Protein AF-A0A504BWY2-F1 (afdb_monomer_lite)

pLDDT: mean 79.64, std 11.47, range [38.09, 90.75]

Structure (mmCIF, N/CA/C/O backbone):
data_AF-A0A504BWY2-F1
#
_entry.id   AF-A0A504BWY2-F1
#
loop_
_atom_site.group_PDB
_atom_site.id
_atom_site.type_symbol
_atom_site.label_atom_id
_atom_site.label_alt_id
_atom_site.label_comp_id
_atom_site.label_asym_id
_atom_site.label_entity_id
_atom_site.label_seq_id
_atom_site.pdbx_PDB_ins_code
_atom_site.Cartn_x
_atom_site.Cartn_y
_atom_site.Cartn_z
_atom_site.occupancy
_atom_site.B_iso_or_equiv
_atom_site.auth_seq_id
_atom_site.auth_comp_id
_atom_site.auth_asym_id
_atom_site.auth_atom_id
_atom_site.pdbx_PDB_model_num
ATOM 1 N N . MET A 1 1 ? -5.655 -5.924 17.442 1.00 57.69 1 MET A N 1
ATOM 2 C CA . MET A 1 1 ? -5.198 -6.357 16.114 1.00 57.69 1 MET A CA 1
ATOM 3 C C . MET A 1 1 ? -6.418 -6.807 15.338 1.00 57.69 1 MET A C 1
ATOM 5 O O . MET A 1 1 ? -6.965 -7.880 15.589 1.00 57.69 1 MET A O 1
ATOM 9 N N . SER A 1 2 ? -6.963 -5.875 14.566 1.00 61.28 2 SER A N 1
ATOM 10 C CA . SER A 1 2 ? -8.122 -6.093 13.716 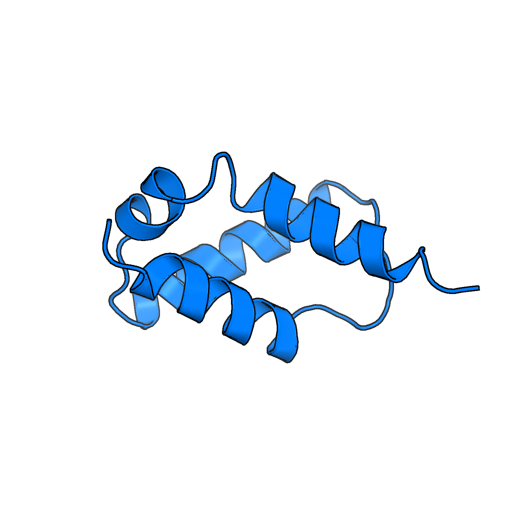1.00 61.28 2 SER A CA 1
ATOM 11 C C . SER A 1 2 ? -7.568 -6.426 12.335 1.00 61.28 2 SER A C 1
ATOM 13 O O . SER A 1 2 ? -7.054 -5.534 11.673 1.00 61.28 2 SER A O 1
ATOM 15 N N . LYS A 1 3 ? -7.726 -7.675 11.872 1.00 76.19 3 LYS A N 1
ATOM 16 C CA . LYS A 1 3 ? -7.181 -8.189 10.590 1.00 76.19 3 LYS A CA 1
ATOM 17 C C . LYS A 1 3 ? -7.641 -7.435 9.328 1.00 76.19 3 LYS A C 1
ATOM 19 O O . LYS A 1 3 ? -7.319 -7.817 8.209 1.00 76.19 3 LYS A O 1
ATOM 24 N N . ARG A 1 4 ? -8.456 -6.393 9.499 1.00 82.75 4 ARG A N 1
ATOM 25 C CA . ARG A 1 4 ? -8.988 -5.537 8.440 1.00 82.75 4 ARG A CA 1
ATOM 26 C C . ARG A 1 4 ? -7.872 -4.825 7.677 1.00 82.75 4 ARG A C 1
ATOM 28 O O . ARG A 1 4 ? -7.983 -4.722 6.463 1.00 82.75 4 ARG A O 1
ATOM 35 N N . GLY A 1 5 ? -6.818 -4.381 8.369 1.00 81.31 5 GLY A N 1
ATOM 36 C CA . GLY A 1 5 ? -5.681 -3.697 7.749 1.00 81.31 5 GLY A CA 1
ATOM 37 C C . GLY A 1 5 ? -4.917 -4.595 6.776 1.00 81.31 5 GLY A C 1
ATOM 38 O O . GLY A 1 5 ? -4.719 -4.214 5.625 1.00 81.31 5 GLY A O 1
ATOM 39 N N . ILE A 1 6 ? -4.561 -5.810 7.211 1.00 81.69 6 ILE A N 1
ATOM 40 C CA . ILE A 1 6 ? -3.864 -6.787 6.360 1.00 81.69 6 ILE A CA 1
ATOM 41 C C . ILE A 1 6 ? -4.745 -7.250 5.199 1.00 81.69 6 ILE A C 1
ATOM 43 O O . ILE A 1 6 ? -4.276 -7.247 4.067 1.00 81.69 6 ILE A O 1
ATOM 47 N N . ASN A 1 7 ? -6.009 -7.614 5.450 1.00 85.38 7 ASN A N 1
ATOM 48 C CA . ASN A 1 7 ? -6.897 -8.088 4.382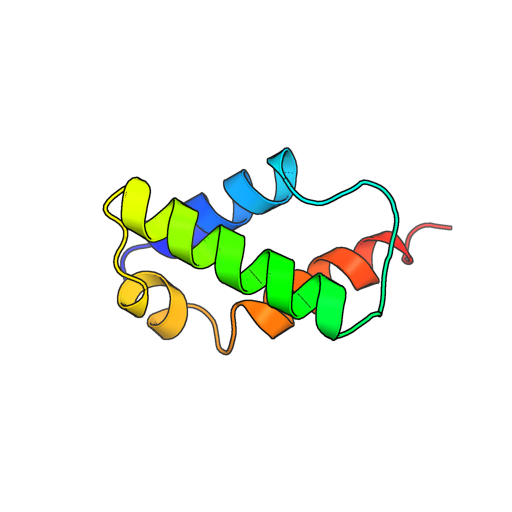 1.00 85.38 7 ASN A CA 1
ATOM 49 C C . ASN A 1 7 ? -7.075 -7.030 3.285 1.00 85.38 7 ASN A C 1
ATOM 51 O O . ASN A 1 7 ? -7.022 -7.352 2.105 1.00 85.38 7 ASN A O 1
ATOM 55 N N . PHE A 1 8 ? -7.232 -5.762 3.676 1.00 88.38 8 PHE A N 1
ATOM 56 C CA . PHE A 1 8 ? -7.300 -4.664 2.719 1.00 88.38 8 PHE A CA 1
ATOM 57 C C . PHE A 1 8 ? -6.001 -4.507 1.929 1.00 88.38 8 PHE A C 1
ATOM 59 O O . PHE A 1 8 ? -6.052 -4.286 0.725 1.00 88.38 8 PHE A O 1
ATOM 66 N N . LEU A 1 9 ? -4.844 -4.591 2.592 1.00 86.19 9 LEU A N 1
ATOM 67 C CA . LEU A 1 9 ? -3.555 -4.453 1.919 1.00 86.19 9 LEU A CA 1
ATOM 68 C C . LEU A 1 9 ? -3.335 -5.582 0.902 1.00 86.19 9 LEU A C 1
ATOM 70 O O . LEU A 1 9 ? -2.868 -5.306 -0.197 1.00 86.19 9 LEU A O 1
ATOM 74 N N . ASP A 1 10 ? -3.706 -6.817 1.244 1.00 86.06 10 ASP A N 1
ATOM 75 C CA . ASP A 1 10 ? -3.609 -7.985 0.360 1.00 86.06 10 ASP A CA 1
ATOM 76 C C . ASP A 1 10 ? -4.504 -7.835 -0.885 1.00 86.06 10 ASP A C 1
ATOM 78 O O . ASP A 1 10 ? -4.027 -7.940 -2.016 1.00 86.06 10 ASP A O 1
ATOM 82 N N . GLU A 1 11 ? -5.776 -7.466 -0.691 1.00 88.75 11 GLU A N 1
ATOM 83 C CA . GLU A 1 11 ? -6.714 -7.171 -1.786 1.00 88.75 11 GLU A CA 1
ATOM 84 C C . GLU A 1 11 ? -6.225 -6.001 -2.653 1.00 88.75 11 GLU A C 1
ATOM 86 O O . GLU A 1 11 ? -6.205 -6.088 -3.882 1.00 88.75 11 GLU A O 1
ATOM 91 N N . TRP A 1 12 ? -5.765 -4.916 -2.023 1.00 90.62 12 TRP A N 1
ATOM 92 C CA . TRP A 1 12 ? -5.256 -3.748 -2.734 1.00 90.62 12 TRP A CA 1
ATOM 93 C C . TRP A 1 12 ? -4.038 -4.101 -3.586 1.00 90.62 12 TRP A C 1
ATOM 95 O O . TRP A 1 12 ? -3.958 -3.670 -4.736 1.00 90.62 12 TRP A O 1
ATOM 105 N N . MET A 1 13 ? -3.108 -4.895 -3.053 1.00 87.12 13 MET A N 1
ATOM 106 C CA . MET A 1 13 ? -1.926 -5.333 -3.786 1.00 87.12 13 MET A CA 1
ATOM 107 C C . MET A 1 13 ? -2.294 -6.205 -4.990 1.00 87.12 13 MET A C 1
ATOM 109 O O . MET A 1 13 ? -1.777 -5.964 -6.076 1.00 87.12 13 MET A O 1
ATOM 113 N N . ALA A 1 14 ? -3.221 -7.153 -4.836 1.00 86.75 14 ALA A N 1
ATOM 114 C CA . ALA A 1 14 ? -3.667 -8.011 -5.935 1.00 86.75 14 ALA A CA 1
ATOM 115 C C . ALA A 1 14 ? -4.312 -7.229 -7.096 1.00 86.75 14 ALA A C 1
ATOM 117 O O . ALA A 1 14 ? -4.212 -7.642 -8.248 1.00 86.75 14 ALA A O 1
ATOM 118 N N . GLU A 1 15 ? -4.966 -6.101 -6.807 1.00 87.56 15 GLU A N 1
ATOM 119 C CA . GLU A 1 15 ? -5.629 -5.272 -7.821 1.00 87.56 15 GLU A CA 1
ATOM 120 C C . GLU A 1 15 ? -4.747 -4.149 -8.394 1.00 87.56 15 GLU A C 1
ATOM 122 O O . GLU A 1 15 ? -4.997 -3.683 -9.507 1.00 87.56 15 GLU A O 1
ATOM 127 N N . ASN A 1 16 ? -3.762 -3.658 -7.630 1.00 87.12 16 ASN A N 1
ATOM 128 C CA . ASN A 1 16 ? -3.027 -2.429 -7.958 1.00 87.12 16 ASN A CA 1
ATOM 129 C C . ASN A 1 16 ? -1.532 -2.637 -8.213 1.00 87.12 16 ASN A C 1
ATOM 131 O O . ASN A 1 16 ? -0.902 -1.727 -8.765 1.00 87.12 16 ASN A O 1
ATOM 135 N N . LEU A 1 17 ? -0.941 -3.767 -7.807 1.00 83.38 17 LEU A N 1
ATOM 136 C CA . LEU A 1 17 ? 0.450 -4.042 -8.151 1.00 83.38 17 LEU A CA 1
ATOM 137 C C . LEU A 1 17 ? 0.564 -4.328 -9.653 1.00 83.38 17 LEU A C 1
ATOM 139 O O . LEU A 1 17 ? -0.254 -5.059 -10.210 1.00 83.38 17 LEU A O 1
ATOM 143 N N . PRO A 1 18 ? 1.557 -3.736 -10.333 1.00 77.69 18 PRO A N 1
ATOM 144 C CA . PRO A 1 18 ? 1.806 -4.044 -11.728 1.00 77.69 18 PRO A CA 1
ATOM 145 C C . PRO A 1 18 ? 2.395 -5.457 -11.862 1.00 77.69 18 PRO A C 1
ATOM 147 O O . PRO A 1 18 ? 3.278 -5.828 -11.096 1.00 77.69 18 PRO A O 1
ATOM 150 N N . ASP A 1 19 ? 1.990 -6.196 -12.900 1.00 72.62 19 ASP A N 1
ATOM 151 C CA . ASP A 1 19 ? 2.540 -7.529 -13.230 1.00 72.62 19 ASP A CA 1
ATOM 152 C C . ASP A 1 19 ? 4.055 -7.504 -13.539 1.00 72.62 19 ASP A C 1
ATOM 154 O O . ASP A 1 19 ? 4.721 -8.537 -13.624 1.00 72.62 19 ASP A O 1
ATOM 158 N N . THR A 1 20 ? 4.622 -6.315 -13.759 1.00 69.94 20 THR A N 1
ATOM 159 C CA . THR A 1 20 ? 6.061 -6.112 -13.942 1.00 69.94 20 THR A CA 1
ATOM 160 C C . THR A 1 20 ? 6.774 -5.985 -12.604 1.00 69.94 20 THR A C 1
ATOM 162 O O . THR A 1 20 ? 6.570 -5.004 -11.889 1.00 69.94 20 THR A O 1
ATOM 165 N N . ILE A 1 21 ? 7.692 -6.913 -12.335 1.00 70.75 21 ILE A N 1
ATOM 166 C CA . ILE A 1 21 ? 8.646 -6.853 -11.220 1.00 70.75 21 ILE A CA 1
ATOM 167 C C . ILE A 1 21 ? 9.448 -5.545 -11.277 1.00 70.75 21 ILE A C 1
ATOM 169 O O . ILE A 1 21 ? 9.957 -5.160 -12.333 1.00 70.75 21 ILE A O 1
ATOM 173 N N . THR A 1 22 ? 9.591 -4.876 -10.132 1.00 75.38 22 THR A N 1
ATOM 174 C CA . THR A 1 22 ? 10.488 -3.729 -9.960 1.00 75.38 22 THR A CA 1
ATOM 175 C C . THR A 1 22 ? 11.150 -3.785 -8.589 1.00 75.38 22 THR A C 1
ATOM 177 O O . THR A 1 22 ? 10.496 -4.080 -7.589 1.00 75.38 22 THR A O 1
ATOM 180 N N . ASP A 1 23 ? 12.446 -3.502 -8.549 1.00 79.25 23 ASP A N 1
ATOM 181 C CA . ASP A 1 23 ? 13.249 -3.317 -7.341 1.00 79.25 23 ASP A CA 1
ATOM 182 C C . ASP A 1 23 ? 13.524 -1.830 -7.055 1.00 79.25 23 ASP A C 1
ATOM 184 O O . ASP A 1 23 ? 14.248 -1.507 -6.114 1.00 79.25 23 ASP A O 1
ATOM 188 N N . ASP A 1 24 ? 12.935 -0.920 -7.844 1.00 85.69 24 ASP A N 1
ATOM 189 C CA . ASP A 1 24 ? 13.124 0.521 -7.698 1.00 85.69 24 ASP A CA 1
ATOM 190 C C . ASP A 1 24 ? 12.489 1.014 -6.382 1.00 85.69 24 ASP A C 1
ATOM 192 O O . ASP A 1 24 ? 11.255 1.036 -6.255 1.00 85.69 24 ASP A O 1
ATOM 196 N N . PRO A 1 25 ? 13.294 1.483 -5.406 1.00 83.88 25 PRO A N 1
ATOM 197 C CA . PRO A 1 25 ? 12.781 1.978 -4.133 1.00 83.88 25 PRO A CA 1
ATOM 198 C C . PRO A 1 25 ? 11.818 3.160 -4.292 1.00 83.88 25 PRO A C 1
ATOM 200 O O . PRO A 1 25 ? 10.932 3.340 -3.457 1.00 83.88 25 PRO A O 1
ATOM 203 N N . ILE A 1 26 ? 11.957 3.965 -5.353 1.00 88.00 26 ILE A N 1
ATOM 204 C CA . ILE A 1 26 ? 11.050 5.085 -5.631 1.00 88.00 26 ILE A CA 1
ATOM 205 C C . ILE A 1 26 ? 9.670 4.567 -6.042 1.00 88.00 26 ILE A C 1
ATOM 207 O O . ILE A 1 26 ? 8.652 5.059 -5.549 1.00 88.00 26 ILE A O 1
ATOM 211 N N . ALA A 1 27 ? 9.625 3.557 -6.912 1.00 87.12 27 ALA A N 1
ATOM 212 C CA . ALA A 1 27 ? 8.379 2.939 -7.350 1.00 87.12 27 ALA A CA 1
ATOM 213 C C . ALA A 1 27 ? 7.672 2.220 -6.190 1.00 87.12 27 ALA A C 1
ATOM 215 O O . ALA A 1 27 ? 6.472 2.412 -5.985 1.00 87.12 27 ALA A O 1
ATOM 216 N N . ILE A 1 28 ? 8.425 1.465 -5.385 1.00 87.19 28 ILE A N 1
ATOM 217 C CA . ILE A 1 28 ? 7.910 0.767 -4.198 1.00 87.19 28 ILE A CA 1
ATOM 218 C C . ILE A 1 28 ? 7.376 1.775 -3.168 1.00 87.19 28 ILE A C 1
ATOM 220 O O . ILE A 1 28 ? 6.276 1.598 -2.643 1.00 87.19 28 ILE A O 1
ATOM 224 N N . GLY A 1 29 ? 8.102 2.869 -2.916 1.00 87.94 29 GLY A N 1
ATOM 225 C CA . GLY A 1 29 ? 7.653 3.941 -2.023 1.00 87.94 29 GLY A CA 1
ATOM 226 C C . GLY A 1 29 ? 6.347 4.586 -2.492 1.00 87.94 29 GLY A C 1
ATOM 227 O O . GLY A 1 29 ? 5.410 4.735 -1.710 1.00 87.94 29 GLY A O 1
ATOM 228 N N . ALA A 1 30 ? 6.233 4.878 -3.789 1.00 89.12 30 ALA A N 1
ATOM 229 C CA . ALA A 1 30 ? 5.009 5.429 -4.363 1.00 89.12 30 ALA A CA 1
ATOM 230 C C . ALA A 1 30 ? 3.808 4.470 -4.255 1.00 89.12 30 ALA A C 1
ATOM 232 O O . ALA A 1 30 ? 2.675 4.921 -4.068 1.00 89.12 30 ALA A O 1
ATOM 233 N N . LEU A 1 31 ? 4.028 3.156 -4.367 1.00 89.25 31 LEU A N 1
ATOM 234 C CA . LEU A 1 31 ? 2.988 2.145 -4.152 1.00 89.25 31 LEU A CA 1
ATOM 235 C C . LEU A 1 31 ? 2.556 2.091 -2.682 1.00 89.25 31 LEU A C 1
ATOM 237 O O . LEU A 1 31 ? 1.356 2.070 -2.411 1.00 89.25 31 LEU A O 1
ATOM 241 N N . ALA A 1 32 ? 3.502 2.152 -1.743 1.00 88.56 32 ALA A N 1
ATOM 242 C CA . ALA A 1 32 ? 3.202 2.191 -0.312 1.00 88.56 32 ALA A CA 1
ATOM 243 C C . ALA A 1 32 ? 2.352 3.413 0.069 1.00 88.56 32 ALA A C 1
ATOM 245 O O . ALA A 1 32 ? 1.336 3.269 0.754 1.00 88.56 32 ALA A O 1
ATOM 246 N N . ASP A 1 33 ? 2.696 4.597 -0.440 1.00 89.56 33 ASP A N 1
ATOM 247 C CA . ASP A 1 33 ? 1.912 5.815 -0.215 1.00 89.56 33 ASP A CA 1
ATOM 248 C C . ASP A 1 33 ? 0.488 5.695 -0.779 1.00 89.56 33 ASP A C 1
ATOM 250 O O . ASP A 1 33 ? -0.486 6.106 -0.139 1.00 89.56 33 ASP A O 1
ATOM 254 N N . ARG A 1 34 ? 0.331 5.087 -1.965 1.00 90.75 34 ARG A N 1
ATOM 255 C CA . ARG A 1 34 ? -0.992 4.839 -2.559 1.00 90.75 34 ARG A CA 1
ATOM 256 C C . ARG A 1 34 ? -1.818 3.849 -1.743 1.00 90.75 34 ARG A C 1
ATOM 258 O O . ARG A 1 34 ? -3.010 4.096 -1.565 1.00 90.75 34 ARG A O 1
ATOM 265 N N . ALA A 1 35 ? -1.207 2.776 -1.242 1.00 88.81 35 ALA A N 1
ATOM 266 C CA . ALA A 1 35 ? -1.876 1.789 -0.398 1.00 88.81 35 ALA A CA 1
ATOM 267 C C . ALA A 1 35 ? -2.401 2.432 0.894 1.00 88.81 35 ALA A C 1
ATOM 269 O O . ALA A 1 35 ? -3.560 2.245 1.264 1.00 88.81 35 ALA A O 1
ATOM 270 N N . LEU A 1 36 ? -1.579 3.264 1.542 1.00 87.25 36 LEU A N 1
ATOM 271 C CA . LEU A 1 36 ? -1.957 3.995 2.753 1.00 87.25 36 LEU A CA 1
ATOM 272 C C . LEU A 1 36 ? -3.080 5.007 2.497 1.00 87.25 36 LEU A C 1
ATOM 274 O O . LEU A 1 36 ? -4.024 5.105 3.284 1.00 87.25 36 LEU A O 1
ATOM 278 N N . GLU A 1 37 ? -3.022 5.740 1.386 1.00 90.62 37 GLU A N 1
ATOM 279 C CA . GLU A 1 37 ? -4.086 6.672 1.007 1.00 90.62 37 GLU A CA 1
ATOM 280 C C . GLU A 1 37 ? -5.397 5.944 0.665 1.00 90.62 37 GLU A C 1
ATOM 282 O O . GLU A 1 37 ? -6.484 6.418 1.010 1.00 90.62 37 GLU A O 1
ATOM 287 N N . ALA A 1 38 ? -5.322 4.777 0.021 1.00 89.75 38 ALA A N 1
ATOM 288 C CA . ALA A 1 38 ? -6.483 3.939 -0.260 1.00 89.75 38 ALA A CA 1
ATOM 289 C C . ALA A 1 38 ? -7.098 3.383 1.036 1.00 89.75 38 ALA A C 1
ATOM 291 O O . ALA A 1 38 ? -8.314 3.467 1.214 1.00 89.75 38 ALA A O 1
ATOM 292 N N . ALA A 1 39 ? -6.269 2.924 1.977 1.00 88.12 39 ALA A N 1
ATOM 293 C CA . ALA A 1 39 ? -6.709 2.477 3.296 1.00 88.12 39 ALA A CA 1
ATOM 294 C C . ALA A 1 39 ? -7.436 3.600 4.047 1.00 88.12 39 ALA A C 1
ATOM 296 O O . ALA A 1 39 ? -8.554 3.414 4.533 1.00 88.12 39 ALA A O 1
ATOM 297 N N . ARG A 1 40 ? -6.865 4.811 4.041 1.00 86.75 40 ARG A N 1
ATOM 298 C CA . ARG A 1 40 ? -7.485 5.997 4.643 1.00 86.75 40 ARG A CA 1
ATOM 299 C C . ARG A 1 40 ? -8.851 6.301 4.024 1.00 86.75 40 ARG A C 1
ATOM 301 O O . ARG A 1 40 ? -9.793 6.618 4.749 1.00 86.75 40 ARG A O 1
ATOM 308 N N . LYS A 1 41 ? -8.984 6.190 2.697 1.00 88.94 41 LYS A N 1
ATOM 309 C CA . LYS A 1 41 ? -10.270 6.353 1.990 1.00 88.94 41 LYS A CA 1
A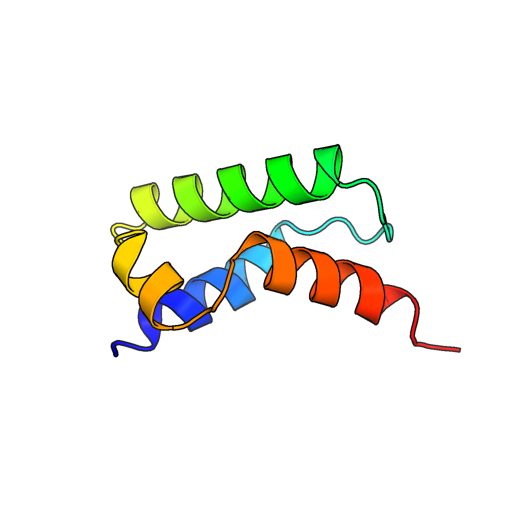TOM 310 C C . LYS A 1 41 ? -11.278 5.255 2.333 1.00 88.94 41 LYS A C 1
ATOM 312 O O . LYS A 1 41 ? -12.467 5.548 2.410 1.00 88.94 41 LYS A O 1
ATOM 317 N N . ALA A 1 42 ? -10.813 4.034 2.583 1.00 86.62 42 ALA A N 1
ATOM 318 C CA . ALA A 1 42 ? -11.629 2.913 3.046 1.00 86.62 42 ALA A CA 1
ATOM 319 C C . ALA A 1 42 ? -11.999 3.000 4.543 1.00 86.62 42 ALA A C 1
ATOM 321 O O . ALA A 1 42 ? -12.713 2.139 5.059 1.00 86.62 42 ALA A O 1
ATOM 322 N N . GLY A 1 43 ? -11.537 4.037 5.254 1.00 88.25 43 GLY A N 1
ATOM 323 C CA . GLY A 1 43 ? -11.776 4.214 6.688 1.00 88.25 43 GLY A CA 1
ATOM 324 C C . GLY A 1 43 ? -10.923 3.300 7.570 1.00 88.25 43 GLY A C 1
ATOM 325 O O . GLY A 1 43 ? -11.277 3.068 8.725 1.00 88.25 43 GLY A O 1
ATOM 326 N N . ILE A 1 44 ? -9.824 2.775 7.030 1.00 86.44 44 ILE A N 1
ATOM 327 C CA . ILE A 1 44 ? -8.820 1.993 7.751 1.00 86.44 44 ILE A CA 1
ATOM 328 C C . ILE A 1 44 ? -7.733 2.963 8.203 1.00 86.44 44 ILE A C 1
ATOM 330 O O . ILE A 1 44 ? -7.143 3.685 7.396 1.00 86.44 44 ILE A O 1
ATOM 334 N N . ALA A 1 45 ? -7.490 3.020 9.511 1.00 82.00 45 ALA A N 1
ATOM 335 C CA . ALA A 1 45 ? -6.425 3.857 10.036 1.00 82.00 45 ALA A CA 1
ATOM 336 C C . ALA A 1 45 ? -5.068 3.259 9.649 1.00 82.00 45 ALA A C 1
ATOM 338 O O . ALA A 1 45 ? -4.863 2.052 9.756 1.00 82.00 45 ALA A O 1
ATOM 339 N N . SER A 1 46 ? -4.111 4.103 9.261 1.00 70.88 46 SER A N 1
ATOM 340 C CA . SER A 1 46 ? -2.740 3.662 8.974 1.00 70.88 46 SER A CA 1
ATOM 341 C C . SER A 1 46 ? -2.099 2.945 10.165 1.00 70.88 46 SER A C 1
ATOM 343 O O . SER A 1 46 ? -1.273 2.063 9.961 1.00 70.88 46 SER A O 1
ATOM 345 N N . THR A 1 47 ? -2.531 3.261 11.390 1.00 74.44 47 THR A N 1
ATOM 346 C CA . THR A 1 47 ? -2.125 2.565 12.614 1.00 74.44 47 THR A CA 1
ATOM 347 C C . THR A 1 47 ? -2.585 1.111 12.646 1.00 74.44 47 THR A C 1
ATOM 349 O O . THR A 1 47 ? -1.820 0.274 13.093 1.00 74.44 47 THR A O 1
ATOM 352 N N . GLU A 1 48 ? -3.774 0.777 12.124 1.00 76.25 48 GLU A N 1
ATOM 353 C CA . GLU A 1 48 ? -4.233 -0.623 12.030 1.00 76.25 48 GLU A CA 1
ATOM 354 C C . GLU A 1 48 ? -3.353 -1.447 11.082 1.00 76.25 48 GLU A C 1
ATOM 356 O O . GLU A 1 48 ? -3.235 -2.657 11.244 1.00 76.25 48 GLU A O 1
ATOM 361 N N . ILE A 1 49 ? -2.723 -0.793 10.104 1.00 75.12 49 ILE A N 1
ATOM 362 C CA . ILE A 1 49 ? -1.787 -1.427 9.176 1.00 75.12 49 ILE A CA 1
ATOM 363 C C . ILE A 1 49 ? -0.396 -1.501 9.814 1.00 75.12 49 ILE A C 1
ATOM 365 O O . ILE A 1 49 ? 0.168 -2.583 9.908 1.00 75.12 49 ILE A O 1
ATOM 369 N N . SER A 1 50 ? 0.147 -0.390 10.320 1.00 71.44 50 SER A N 1
ATOM 370 C CA . SER A 1 50 ? 1.496 -0.350 10.909 1.00 71.44 50 SER A CA 1
ATOM 371 C C . SER A 1 50 ? 1.633 -1.127 12.223 1.00 71.44 50 SER A C 1
ATOM 373 O O . SER A 1 50 ? 2.742 -1.423 12.649 1.00 71.44 50 SER A O 1
ATOM 375 N N . GLU A 1 51 ? 0.525 -1.409 12.911 1.00 76.38 51 GLU A N 1
ATOM 376 C CA . GLU A 1 51 ? 0.504 -2.300 14.076 1.00 76.38 51 GLU A CA 1
ATOM 377 C C . GLU A 1 51 ? 0.634 -3.778 13.682 1.00 76.38 51 GLU A C 1
ATOM 379 O O . GLU A 1 51 ? 1.137 -4.581 14.469 1.00 76.38 51 GLU A O 1
ATOM 384 N N . GLU A 1 52 ? 0.184 -4.139 12.478 1.00 71.94 52 GLU A N 1
ATOM 385 C CA . GLU A 1 52 ? 0.152 -5.520 11.997 1.00 71.94 52 GLU A CA 1
ATOM 386 C C . GLU A 1 52 ? 1.284 -5.847 11.011 1.00 71.94 52 GLU A C 1
ATOM 388 O O . GLU A 1 52 ? 1.658 -7.015 10.897 1.00 71.94 52 GLU A O 1
ATOM 393 N N . VAL A 1 53 ? 1.878 -4.844 10.350 1.00 71.62 53 VAL A N 1
ATOM 394 C CA . VAL A 1 53 ? 3.056 -5.013 9.486 1.00 71.62 53 VAL A CA 1
ATOM 395 C C . VAL A 1 53 ? 4.233 -4.143 9.943 1.00 71.62 53 VAL A C 1
ATOM 397 O O . VAL A 1 53 ? 4.023 -2.986 10.305 1.00 71.62 53 VAL A O 1
ATOM 400 N N . PRO A 1 54 ? 5.483 -4.650 9.879 1.00 71.56 54 PRO A N 1
ATOM 401 C CA . PRO A 1 54 ? 6.670 -3.870 10.239 1.00 71.56 54 PRO A CA 1
ATOM 402 C C . PRO A 1 54 ? 6.818 -2.613 9.373 1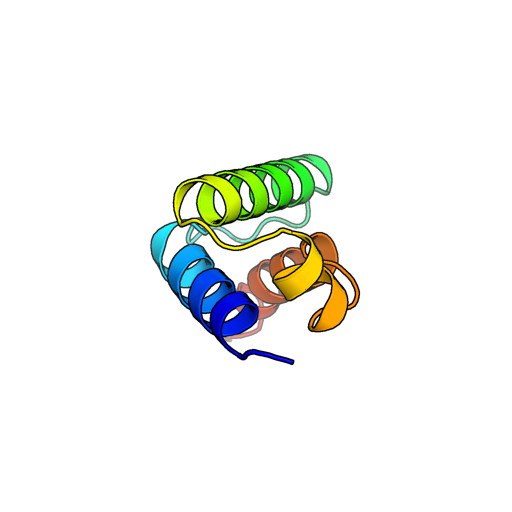.00 71.56 54 PRO A C 1
ATOM 404 O O . PRO A 1 54 ? 7.195 -1.550 9.863 1.00 71.56 54 PRO A O 1
ATOM 407 N N . SER A 1 55 ? 6.500 -2.739 8.080 1.00 80.94 55 SER A N 1
ATOM 408 C CA . SER A 1 55 ? 6.505 -1.651 7.109 1.00 80.94 55 SER A CA 1
ATOM 409 C C . SER A 1 55 ? 5.714 -2.040 5.859 1.00 80.94 55 SER A C 1
ATOM 411 O O . SER A 1 55 ? 5.976 -3.073 5.249 1.00 80.94 55 SER A O 1
ATOM 413 N N . VAL A 1 56 ? 4.779 -1.185 5.431 1.00 82.88 56 VAL A N 1
ATOM 414 C CA . VAL A 1 56 ? 4.038 -1.360 4.162 1.00 82.88 56 VAL A CA 1
ATOM 415 C C . VAL A 1 56 ? 4.995 -1.404 2.968 1.00 82.88 56 VAL A C 1
ATOM 417 O O . VAL A 1 56 ? 4.773 -2.154 2.024 1.00 82.88 56 VAL A O 1
ATOM 420 N N . PHE A 1 57 ? 6.092 -0.644 3.040 1.00 85.31 57 PHE A N 1
ATOM 421 C CA . PHE A 1 57 ? 7.144 -0.663 2.027 1.00 85.31 57 PHE A CA 1
ATOM 422 C C . PHE A 1 57 ? 7.777 -2.050 1.896 1.00 85.31 57 PHE A C 1
ATOM 424 O O . PHE A 1 57 ? 7.914 -2.542 0.784 1.00 85.31 57 PHE A O 1
ATOM 431 N N . GLU A 1 58 ? 8.136 -2.693 3.013 1.00 84.44 58 GLU A N 1
ATOM 432 C CA . GLU A 1 58 ? 8.766 -4.021 2.985 1.00 84.44 58 GLU A CA 1
ATOM 433 C C . GLU A 1 58 ? 7.813 -5.083 2.444 1.00 84.44 58 GLU A C 1
ATOM 435 O O . GLU A 1 58 ? 8.225 -5.908 1.638 1.00 84.44 58 GLU A O 1
ATOM 440 N N . VAL A 1 59 ? 6.531 -5.022 2.814 1.00 86.69 59 VAL A N 1
ATOM 441 C CA . VAL A 1 59 ? 5.511 -5.956 2.314 1.00 86.69 59 VAL A CA 1
ATOM 442 C C . VAL A 1 59 ? 5.346 -5.834 0.798 1.00 86.69 59 VAL A C 1
ATOM 444 O O . VAL A 1 59 ? 5.326 -6.845 0.099 1.00 86.69 59 VAL A O 1
ATOM 447 N N . ILE A 1 60 ? 5.275 -4.607 0.275 1.00 85.38 60 ILE A N 1
ATOM 448 C CA . ILE A 1 60 ? 5.173 -4.371 -1.171 1.00 85.38 60 ILE A CA 1
ATOM 449 C C . ILE A 1 60 ? 6.475 -4.766 -1.875 1.00 85.38 60 ILE A C 1
ATOM 451 O O . ILE A 1 60 ? 6.421 -5.425 -2.909 1.00 85.38 60 ILE A O 1
ATOM 455 N N . ALA A 1 61 ? 7.639 -4.421 -1.319 1.00 84.88 61 ALA A N 1
ATOM 456 C CA . ALA A 1 61 ? 8.934 -4.825 -1.866 1.00 84.88 61 ALA A CA 1
ATOM 457 C C . ALA A 1 61 ? 9.048 -6.353 -1.959 1.00 84.88 61 ALA A C 1
ATOM 459 O O . ALA A 1 61 ? 9.482 -6.887 -2.977 1.00 84.88 61 ALA A O 1
ATOM 460 N N . GLU A 1 62 ? 8.613 -7.062 -0.917 1.00 83.75 62 GLU A N 1
ATOM 461 C CA . GLU A 1 62 ? 8.608 -8.517 -0.885 1.00 83.75 62 GLU A CA 1
ATOM 462 C C . GLU A 1 62 ? 7.618 -9.105 -1.899 1.00 83.75 62 GLU A C 1
ATOM 464 O O . GLU A 1 62 ? 7.954 -10.069 -2.582 1.00 83.75 62 GLU A O 1
ATOM 469 N N . ALA A 1 63 ? 6.426 -8.521 -2.050 1.00 81.62 63 ALA A N 1
ATOM 470 C CA . ALA A 1 63 ? 5.455 -8.941 -3.060 1.00 81.62 63 ALA A CA 1
ATOM 471 C C . ALA A 1 63 ? 6.004 -8.776 -4.488 1.00 81.62 63 ALA A C 1
ATOM 473 O O . ALA A 1 63 ? 5.911 -9.707 -5.290 1.00 81.62 63 ALA A O 1
ATOM 474 N N . MET A 1 64 ? 6.649 -7.641 -4.782 1.00 80.50 64 MET A N 1
ATOM 475 C CA . MET A 1 64 ? 7.296 -7.398 -6.076 1.00 80.50 64 MET A CA 1
ATOM 476 C C . MET A 1 64 ? 8.467 -8.359 -6.316 1.00 80.50 64 MET 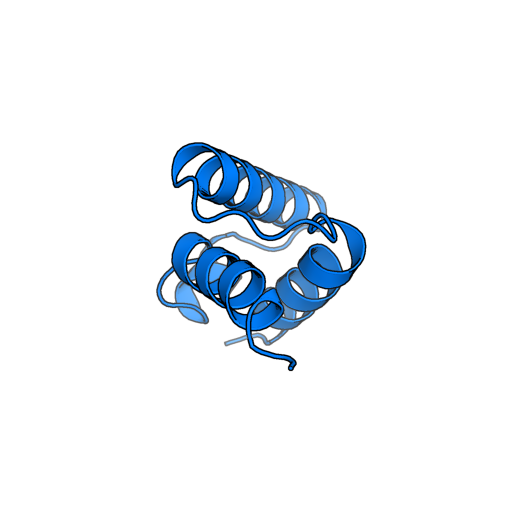A C 1
ATOM 478 O O . MET A 1 64 ? 8.605 -8.888 -7.416 1.00 80.50 64 MET A O 1
ATOM 482 N N . ALA A 1 65 ? 9.276 -8.643 -5.291 1.00 77.25 65 ALA A N 1
ATOM 483 C CA . ALA A 1 65 ? 10.392 -9.584 -5.382 1.00 77.25 65 ALA A CA 1
ATOM 484 C C . ALA A 1 65 ? 9.934 -11.046 -5.533 1.00 77.25 65 ALA A C 1
ATOM 486 O O . ALA A 1 65 ? 10.566 -11.829 -6.234 1.00 77.25 65 ALA A O 1
ATOM 487 N N . ARG A 1 66 ? 8.818 -11.442 -4.909 1.00 69.38 66 ARG A N 1
ATOM 488 C CA . ARG A 1 66 ? 8.251 -12.798 -5.035 1.00 69.38 66 ARG A CA 1
ATOM 489 C C . ARG A 1 66 ? 7.758 -13.101 -6.449 1.00 69.38 66 ARG A C 1
ATOM 491 O O . ARG A 1 66 ? 7.739 -14.268 -6.832 1.00 69.38 66 ARG A O 1
ATOM 498 N N . HIS A 1 67 ? 7.411 -12.081 -7.229 1.00 58.16 67 HIS A N 1
ATOM 499 C CA . HIS A 1 67 ? 7.008 -12.243 -8.623 1.00 58.16 67 HIS A CA 1
ATOM 500 C C . HIS A 1 67 ? 8.191 -12.666 -9.536 1.00 58.16 67 HIS A C 1
ATOM 502 O O . HIS A 1 67 ? 7.950 -13.187 -10.622 1.00 58.16 67 HIS A O 1
ATOM 508 N N . ASP A 1 68 ? 9.447 -12.539 -9.069 1.00 49.06 68 ASP A N 1
ATOM 509 C CA . ASP A 1 68 ? 10.689 -1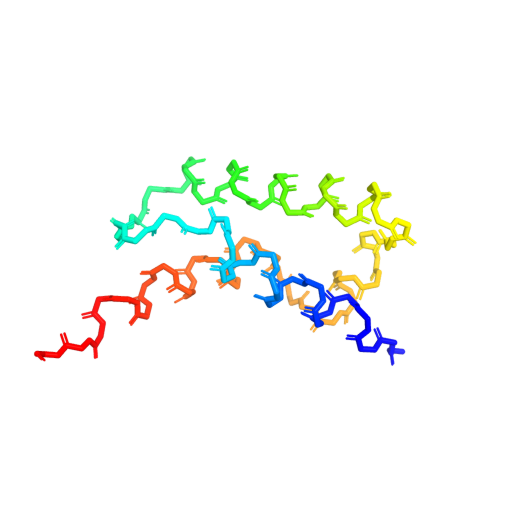3.055 -9.694 1.00 49.06 68 ASP A CA 1
ATOM 510 C C . ASP A 1 68 ? 10.954 -14.546 -9.384 1.00 49.06 68 ASP A C 1
ATOM 512 O O . ASP A 1 68 ? 11.756 -15.208 -10.037 1.00 49.06 68 ASP A O 1
ATOM 516 N N . ALA A 1 69 ? 10.267 -15.117 -8.386 1.00 47.62 69 ALA A N 1
ATOM 517 C CA . ALA A 1 69 ? 10.586 -16.435 -7.834 1.00 47.62 69 ALA A CA 1
ATOM 518 C C . ALA A 1 69 ? 9.833 -17.620 -8.478 1.00 47.62 69 ALA A C 1
ATOM 520 O O . ALA A 1 69 ? 9.779 -18.698 -7.876 1.00 47.62 69 ALA A O 1
ATOM 521 N N . MET A 1 70 ? 9.268 -17.472 -9.683 1.00 38.09 70 MET A N 1
ATOM 522 C CA . MET A 1 70 ? 8.757 -18.613 -10.459 1.00 38.09 70 MET A CA 1
ATOM 523 C C . MET A 1 70 ? 9.633 -18.890 -11.698 1.00 38.09 70 MET A C 1
ATOM 525 O O . MET A 1 70 ? 9.747 -18.007 -12.546 1.00 38.09 70 MET A O 1
ATOM 529 N N . PRO A 1 71 ? 10.245 -20.092 -11.806 1.00 44.75 71 PRO A N 1
ATOM 530 C CA . PRO A 1 71 ? 10.984 -20.534 -12.992 1.00 44.75 71 PRO A CA 1
ATOM 531 C C . PRO A 1 71 ? 10.083 -20.866 -14.189 1.00 44.75 71 PRO A C 1
ATOM 533 O O . PRO A 1 71 ? 8.907 -21.248 -13.974 1.00 44.75 71 PRO A O 1
#

Foldseek 3Di:
DPCPLVVLLVVCCVVPPDLAQDQDLVVLVVSLVVSQVVCVVVVHHVCNNVVVDVGSSVVSNVVSVVSVVDD

Radius of gyration: 11.9 Å; chains: 1; bounding box: 25×27×30 Å

Secondary structure (DSSP, 8-state):
--THHHHHHHHHHHHHS-SS----HHHHHHHHHHHHHHHHHTT--HHHHHTTSS-HHHHHHHHHHHTT---

Sequence (71 aa):
MSKRGINFLDEWMAENLPDTITDDPIAIGALADRALEAARKAGIASTEISEEVPSVFEVIAEAMARHDAMP